Protein AF-A0A661ZTP7-F1 (afdb_monomer_lite)

Foldseek 3Di:
DVVCVVVVPDDDDDDPPPVCPDPVCVVVVPPDPPKDFDADPVRDTPDIRDDDPRVVVSCVVVPD

Radius of gyration: 13.95 Å; chains: 1; bounding box: 32×19×34 Å

pLDDT: mean 94.2, std 4.25, range [71.75, 97.06]

Structure (mmCIF, N/CA/C/O backbone):
data_AF-A0A661ZTP7-F1
#
_entry.id   AF-A0A661ZTP7-F1
#
loop_
_atom_site.group_PDB
_atom_site.id
_atom_site.type_symbol
_atom_site.label_atom_id
_atom_site.label_alt_id
_atom_site.label_comp_id
_atom_site.label_asym_id
_atom_site.label_entity_id
_atom_site.label_seq_id
_atom_site.pdbx_PDB_ins_code
_atom_site.Cartn_x
_atom_site.Cartn_y
_atom_site.Cartn_z
_atom_site.occupancy
_atom_site.B_iso_or_equiv
_atom_site.auth_seq_id
_atom_site.auth_comp_id
_atom_site.auth_asym_id
_atom_site.auth_atom_id
_atom_site.pdbx_PDB_model_num
ATOM 1 N N . VAL A 1 1 ? 1.755 8.034 -17.714 1.00 73.25 1 VAL A N 1
ATOM 2 C CA . VAL A 1 1 ? 0.498 8.659 -17.215 1.00 73.25 1 VAL A CA 1
ATOM 3 C C . VAL A 1 1 ? -0.773 8.081 -17.847 1.00 73.25 1 VAL A C 1
ATOM 5 O O . VAL A 1 1 ? -1.823 8.219 -17.244 1.00 73.25 1 VAL A O 1
ATOM 8 N N . LYS A 1 2 ? -0.716 7.395 -19.002 1.00 89.56 2 LYS A N 1
ATOM 9 C CA . LYS A 1 2 ? -1.898 6.806 -19.664 1.00 89.56 2 LYS A CA 1
ATOM 10 C C . LYS A 1 2 ? -2.805 5.978 -18.724 1.00 89.56 2 LYS A C 1
ATOM 12 O O . LYS A 1 2 ? -3.960 6.335 -18.571 1.00 89.56 2 LYS A O 1
ATOM 17 N N . ALA A 1 3 ? -2.249 5.005 -17.996 1.00 89.38 3 ALA A N 1
ATOM 18 C CA . ALA A 1 3 ? -3.016 4.148 -17.079 1.00 89.38 3 ALA A CA 1
ATOM 19 C C . ALA A 1 3 ? -3.816 4.913 -16.002 1.00 89.38 3 ALA A C 1
ATOM 21 O O . ALA A 1 3 ? -4.974 4.608 -15.777 1.00 89.38 3 ALA A O 1
ATOM 22 N N . ILE A 1 4 ? -3.245 5.965 -15.396 1.00 92.06 4 ILE A N 1
ATOM 23 C CA . ILE A 1 4 ? -3.943 6.788 -14.384 1.00 92.06 4 ILE A CA 1
ATOM 24 C C . ILE A 1 4 ? -5.205 7.435 -14.977 1.00 92.06 4 ILE A C 1
ATOM 26 O O . ILE A 1 4 ? -6.237 7.510 -14.315 1.00 92.06 4 ILE A O 1
ATOM 30 N N . LYS A 1 5 ? -5.110 7.906 -16.229 1.00 92.94 5 LYS A N 1
ATOM 31 C CA . LYS A 1 5 ? -6.234 8.518 -16.947 1.00 92.94 5 LYS A CA 1
ATOM 32 C C . LYS A 1 5 ? -7.280 7.475 -17.334 1.00 92.94 5 LYS A C 1
ATOM 34 O O . LYS A 1 5 ? -8.466 7.732 -17.151 1.00 92.94 5 LYS A O 1
ATOM 39 N N . ASP A 1 6 ? -6.831 6.329 -17.840 1.00 96.12 6 ASP A N 1
ATOM 40 C CA . ASP A 1 6 ? -7.699 5.230 -18.272 1.00 96.12 6 ASP A CA 1
ATOM 41 C C . ASP A 1 6 ? -8.512 4.676 -17.083 1.00 96.12 6 ASP A C 1
ATOM 43 O O . ASP A 1 6 ? -9.726 4.503 -17.195 1.00 96.12 6 ASP A O 1
ATOM 47 N N . ASP A 1 7 ? -7.873 4.529 -15.918 1.00 95.19 7 ASP A N 1
ATOM 48 C CA . ASP A 1 7 ? -8.482 4.014 -14.682 1.00 95.19 7 ASP A CA 1
ATOM 49 C C . ASP A 1 7 ? -9.241 5.085 -13.871 1.00 95.19 7 ASP A C 1
ATOM 51 O O . ASP A 1 7 ? -9.841 4.780 -12.840 1.00 95.19 7 ASP A O 1
ATOM 55 N N . ARG A 1 8 ? -9.230 6.351 -14.317 1.00 95.00 8 ARG A N 1
ATOM 56 C CA . ARG A 1 8 ? -9.885 7.502 -13.655 1.00 95.00 8 ARG A CA 1
ATOM 57 C C . ARG A 1 8 ? -9.519 7.656 -12.172 1.00 95.00 8 ARG A C 1
ATOM 59 O O . ARG A 1 8 ? -10.363 8.010 -11.348 1.00 95.00 8 ARG A O 1
ATOM 66 N N . LEU A 1 9 ? -8.258 7.407 -11.826 1.00 93.56 9 LEU A N 1
ATOM 67 C CA . LEU A 1 9 ? -7.786 7.489 -10.443 1.00 93.56 9 LEU A CA 1
ATOM 68 C C . LEU A 1 9 ? -7.647 8.958 -10.020 1.00 93.56 9 LEU A C 1
ATOM 70 O O . LEU A 1 9 ? -6.960 9.743 -10.674 1.00 93.56 9 LEU A O 1
ATOM 74 N N . THR A 1 10 ? -8.326 9.337 -8.936 1.00 95.06 10 THR A N 1
ATOM 75 C CA . THR A 1 10 ? -8.445 10.738 -8.487 1.00 95.06 10 THR A CA 1
ATOM 76 C C . THR A 1 10 ? -7.477 11.120 -7.369 1.00 95.06 10 THR A C 1
ATOM 78 O O . THR A 1 10 ? -7.360 12.298 -7.036 1.00 95.06 10 THR A O 1
ATOM 81 N N . TRP A 1 11 ? -6.788 10.149 -6.771 1.00 94.56 11 TRP A N 1
ATOM 82 C CA . TRP A 1 11 ? -5.856 10.386 -5.670 1.00 94.56 11 TRP A CA 1
ATOM 83 C C . TRP A 1 11 ? -4.459 10.794 -6.158 1.00 94.56 11 TRP A C 1
ATOM 85 O O . TRP A 1 11 ? -4.147 10.774 -7.347 1.00 94.56 11 TRP A O 1
ATOM 95 N N . HIS A 1 12 ? -3.585 11.187 -5.229 1.00 95.50 12 HIS A N 1
ATOM 96 C CA . HIS A 1 12 ? -2.221 11.587 -5.564 1.00 95.50 12 HIS A CA 1
ATOM 97 C C . HIS A 1 12 ? -1.381 10.397 -6.044 1.00 95.50 12 HIS A C 1
ATOM 99 O O . HIS A 1 12 ? -1.262 9.380 -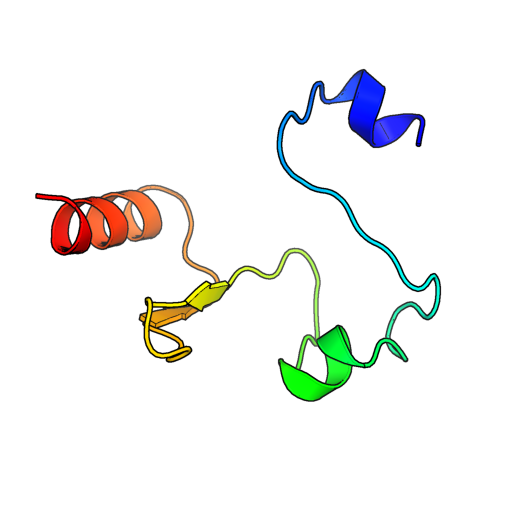5.362 1.00 95.50 12 HIS A O 1
ATOM 105 N N . HIS A 1 13 ? -0.740 10.563 -7.201 1.00 94.56 13 HIS A N 1
ATOM 106 C CA . HIS A 1 13 ? 0.192 9.596 -7.770 1.00 94.56 13 HIS A CA 1
ATOM 107 C C . HIS A 1 13 ? 1.600 10.179 -7.806 1.00 94.56 13 HIS A C 1
ATOM 109 O O . HIS A 1 13 ? 1.820 11.249 -8.372 1.00 94.56 13 HIS A O 1
ATOM 115 N N . VAL A 1 14 ? 2.562 9.447 -7.251 1.00 94.06 14 VAL A N 1
ATOM 116 C CA . VAL A 1 14 ? 3.987 9.789 -7.290 1.00 94.06 14 VAL A CA 1
ATOM 117 C C . VAL A 1 14 ? 4.794 8.573 -7.737 1.00 94.06 14 VAL A C 1
ATOM 119 O O . VAL A 1 14 ? 4.389 7.434 -7.516 1.00 94.06 14 VAL A O 1
ATOM 122 N N . SER A 1 15 ? 5.925 8.804 -8.398 1.00 93.44 15 SER A N 1
ATOM 123 C CA . SER A 1 15 ? 6.844 7.749 -8.830 1.00 93.44 15 SER A CA 1
ATOM 124 C C . SER A 1 15 ? 8.248 8.320 -8.950 1.00 93.44 15 SER A C 1
ATOM 126 O O . SER A 1 15 ? 8.446 9.326 -9.626 1.00 93.44 15 SER A O 1
ATOM 128 N N . ASP A 1 16 ? 9.225 7.654 -8.342 1.00 94.50 16 ASP A N 1
ATOM 129 C CA . ASP A 1 16 ? 10.647 7.990 -8.472 1.00 94.50 16 ASP A CA 1
ATOM 130 C C . ASP A 1 16 ? 11.344 7.241 -9.626 1.00 94.50 16 ASP A C 1
ATOM 132 O O . ASP A 1 16 ? 12.536 7.437 -9.843 1.00 94.50 16 ASP A O 1
ATOM 136 N N . LEU A 1 17 ? 10.609 6.393 -10.366 1.00 93.75 17 LEU A N 1
ATOM 137 C CA . LEU A 1 17 ? 11.077 5.574 -11.500 1.00 93.75 17 LEU A CA 1
ATOM 138 C C . LEU A 1 17 ? 12.243 4.625 -11.166 1.00 93.75 17 LEU A C 1
ATOM 140 O O . LEU A 1 17 ? 12.922 4.129 -12.064 1.00 93.75 17 LEU A O 1
ATOM 144 N N . LYS A 1 18 ? 12.456 4.319 -9.880 1.00 96.06 18 LYS A N 1
ATOM 145 C CA . LYS A 1 18 ? 13.541 3.438 -9.416 1.00 96.06 18 LYS A CA 1
ATOM 146 C C . LYS A 1 18 ? 13.116 1.983 -9.222 1.00 96.06 18 LYS A C 1
ATOM 148 O O . LYS A 1 18 ? 13.942 1.160 -8.829 1.00 96.06 18 LYS A O 1
ATOM 153 N N . PHE A 1 19 ? 11.858 1.644 -9.512 1.00 91.00 19 PHE A N 1
ATOM 154 C CA . PHE A 1 19 ? 11.313 0.289 -9.364 1.00 91.00 19 PHE A CA 1
ATOM 155 C C . PHE A 1 19 ? 11.580 -0.259 -7.944 1.00 91.00 19 PHE A C 1
ATOM 157 O O . PHE A 1 19 ? 11.344 0.449 -6.966 1.00 91.00 19 PHE A O 1
ATOM 164 N N . TRP A 1 20 ? 12.130 -1.469 -7.798 1.00 92.94 20 TRP A N 1
ATOM 165 C CA . TRP A 1 20 ? 12.499 -2.038 -6.491 1.00 92.94 20 TRP A CA 1
ATOM 166 C C . TRP A 1 20 ? 13.580 -1.250 -5.728 1.00 92.94 20 TRP A C 1
ATOM 168 O O . TRP A 1 20 ? 13.739 -1.441 -4.526 1.00 92.94 20 TRP A O 1
ATOM 178 N N . LYS A 1 21 ? 14.320 -0.347 -6.390 1.00 95.06 21 LYS A N 1
ATOM 179 C CA . LYS A 1 21 ? 15.319 0.527 -5.748 1.00 95.06 21 LYS A CA 1
ATOM 180 C C . LYS A 1 21 ? 14.717 1.821 -5.184 1.00 95.06 21 LYS A C 1
ATOM 182 O O . LYS A 1 21 ? 15.473 2.678 -4.730 1.00 95.06 21 LYS A O 1
ATOM 187 N N . SER A 1 22 ? 13.394 1.989 -5.222 1.00 96.81 22 SER A N 1
ATOM 188 C CA . SER A 1 22 ? 12.728 3.142 -4.614 1.00 96.81 22 SER A CA 1
ATOM 189 C C . SER A 1 22 ? 13.018 3.228 -3.113 1.00 96.81 22 SER A C 1
ATOM 191 O O . SER A 1 22 ? 13.014 2.210 -2.413 1.00 96.81 22 SER A O 1
ATOM 193 N N . SER A 1 23 ? 13.225 4.444 -2.600 1.00 96.19 23 SER A N 1
ATOM 194 C CA . SER A 1 23 ? 13.401 4.667 -1.157 1.00 96.19 23 SER A CA 1
ATOM 195 C C . SER A 1 23 ? 12.166 4.221 -0.373 1.00 96.19 23 SER A C 1
ATOM 197 O O . SER A 1 23 ? 12.298 3.602 0.681 1.00 96.19 23 SER A O 1
ATOM 199 N N . ALA A 1 24 ? 10.969 4.447 -0.922 1.00 94.25 24 ALA A N 1
ATOM 200 C CA . ALA A 1 24 ? 9.715 4.000 -0.329 1.00 94.25 24 ALA A CA 1
AT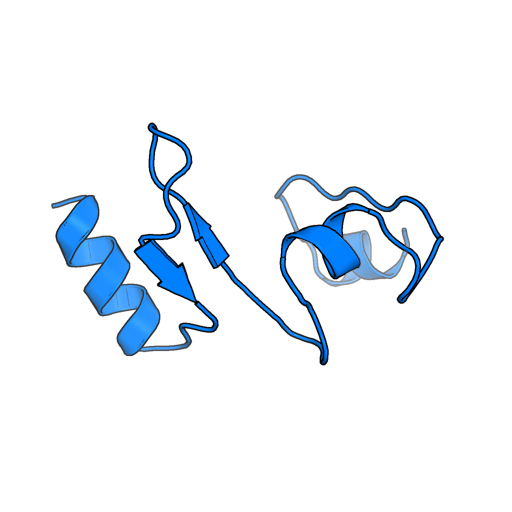OM 201 C C . ALA A 1 24 ? 9.604 2.467 -0.312 1.00 94.25 24 ALA A C 1
ATOM 203 O O . ALA A 1 24 ? 9.225 1.895 0.708 1.00 94.25 24 ALA A O 1
ATOM 204 N N . ALA A 1 25 ? 9.985 1.789 -1.403 1.00 95.50 25 ALA A N 1
ATOM 205 C CA . ALA A 1 25 ? 9.954 0.326 -1.465 1.00 95.50 25 ALA A CA 1
ATOM 206 C C . ALA A 1 25 ? 10.876 -0.316 -0.416 1.00 95.50 25 ALA A C 1
ATOM 208 O O . ALA A 1 25 ? 10.479 -1.280 0.235 1.00 95.50 25 ALA A O 1
ATOM 209 N N . GLN A 1 26 ? 12.069 0.245 -0.200 1.00 95.38 26 GLN A N 1
ATOM 210 C CA . GLN A 1 26 ? 13.002 -0.233 0.825 1.00 95.38 26 GLN A CA 1
ATOM 211 C C . GLN A 1 26 ? 12.504 0.069 2.243 1.00 95.38 26 GLN A C 1
ATOM 213 O O . GLN A 1 26 ? 12.444 -0.840 3.072 1.00 95.38 26 GLN A O 1
ATOM 218 N N . LEU A 1 27 ? 12.092 1.316 2.509 1.00 95.00 27 LEU A N 1
ATOM 219 C CA . LEU A 1 27 ? 11.625 1.760 3.827 1.00 95.00 27 LEU A CA 1
ATOM 220 C C . LEU A 1 27 ? 10.425 0.937 4.310 1.00 95.00 27 LEU A C 1
ATOM 222 O O . LEU A 1 27 ? 10.415 0.447 5.437 1.00 95.00 27 LEU A O 1
ATOM 226 N N . T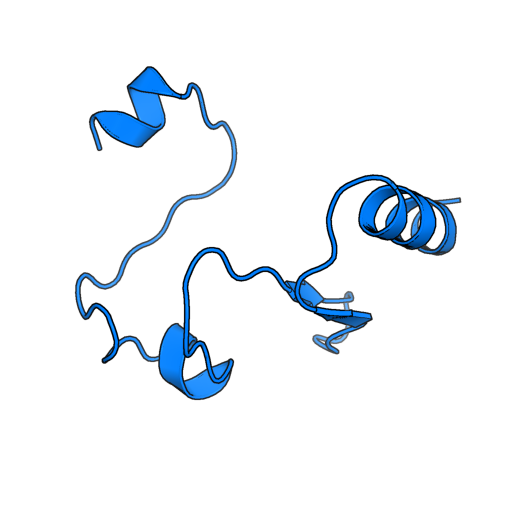YR A 1 28 ? 9.445 0.725 3.431 1.00 95.12 28 TYR A N 1
ATOM 227 C CA . TYR A 1 28 ? 8.245 -0.058 3.727 1.00 95.12 28 TYR A CA 1
ATOM 228 C C . TYR A 1 28 ? 8.401 -1.554 3.420 1.00 95.12 28 TYR A C 1
ATOM 230 O O . TYR A 1 28 ? 7.416 -2.292 3.476 1.00 95.12 28 TYR A O 1
ATOM 238 N N . LYS A 1 29 ? 9.611 -2.032 3.098 1.00 93.44 29 LYS A N 1
ATOM 239 C CA . LYS A 1 29 ? 9.912 -3.444 2.792 1.00 93.44 29 LYS A CA 1
ATOM 240 C C . LYS A 1 29 ? 8.916 -4.074 1.803 1.00 93.44 29 LYS A C 1
ATOM 242 O O . LYS A 1 29 ? 8.357 -5.145 2.054 1.00 93.44 29 LYS A O 1
ATOM 247 N N . ILE A 1 30 ? 8.650 -3.390 0.693 1.00 94.75 30 ILE A N 1
ATOM 248 C CA . ILE A 1 30 ? 7.745 -3.857 -0.361 1.00 94.75 30 ILE A CA 1
ATOM 249 C C . ILE A 1 30 ? 8.472 -4.915 -1.197 1.00 94.75 30 ILE A C 1
ATOM 251 O O . ILE A 1 30 ? 9.409 -4.600 -1.923 1.00 94.75 30 ILE A O 1
ATOM 255 N N . GLN A 1 31 ? 8.037 -6.172 -1.087 1.00 91.12 31 GLN A N 1
ATOM 256 C CA . GLN A 1 31 ? 8.614 -7.317 -1.813 1.00 91.12 31 GLN A CA 1
ATOM 257 C C . GLN A 1 31 ? 7.761 -7.770 -3.004 1.00 91.12 31 GLN A C 1
ATOM 259 O O . GLN A 1 31 ? 8.237 -8.488 -3.878 1.00 91.12 31 GLN A O 1
ATOM 264 N N . SER A 1 32 ? 6.491 -7.371 -3.035 1.00 93.69 32 SER A N 1
ATOM 265 C CA . SER A 1 32 ? 5.549 -7.701 -4.097 1.00 93.69 32 SER A CA 1
ATOM 266 C C . SER A 1 32 ? 4.519 -6.588 -4.248 1.00 93.69 32 SER A C 1
ATOM 268 O O . SER A 1 32 ? 4.281 -5.806 -3.325 1.00 93.69 32 SER A O 1
ATOM 270 N N . ILE A 1 33 ? 3.922 -6.512 -5.434 1.00 92.75 33 ILE A N 1
ATOM 271 C CA . ILE A 1 33 ? 2.829 -5.593 -5.747 1.00 92.75 33 ILE A CA 1
ATOM 272 C C . ILE A 1 33 ? 1.575 -6.397 -6.127 1.00 92.75 33 ILE A C 1
ATOM 274 O O . ILE A 1 33 ? 1.711 -7.475 -6.708 1.00 92.75 33 ILE A O 1
ATOM 278 N N . PRO A 1 34 ? 0.361 -5.900 -5.824 1.00 93.00 34 PRO A N 1
ATOM 279 C CA . PRO A 1 34 ? 0.078 -4.651 -5.112 1.00 93.00 34 PRO A CA 1
ATOM 280 C C . PRO A 1 34 ? 0.262 -4.773 -3.587 1.00 93.00 34 PRO A C 1
ATOM 282 O O . PRO A 1 34 ? -0.159 -5.761 -2.979 1.00 93.00 34 PRO A O 1
ATOM 285 N N . ALA A 1 35 ? 0.832 -3.730 -2.975 1.00 95.25 35 ALA A N 1
ATOM 286 C CA . ALA A 1 35 ? 0.993 -3.581 -1.528 1.00 95.25 35 ALA A CA 1
ATOM 287 C C . ALA A 1 35 ? 0.287 -2.310 -1.036 1.00 95.25 35 ALA A C 1
ATOM 289 O O . ALA A 1 35 ? 0.304 -1.291 -1.725 1.00 95.25 35 ALA A O 1
ATOM 290 N N . SER A 1 36 ? -0.316 -2.364 0.151 1.00 95.44 36 SER A N 1
ATOM 291 C CA . SER A 1 36 ? -1.011 -1.228 0.767 1.00 95.44 36 SER A CA 1
ATOM 292 C C . SER A 1 36 ? -0.658 -1.092 2.246 1.00 95.44 36 SER A C 1
ATOM 294 O O . SER A 1 36 ? -0.414 -2.082 2.939 1.00 95.44 36 SER A O 1
ATOM 296 N N . TYR A 1 37 ? -0.642 0.146 2.733 1.00 95.94 37 TYR A N 1
ATOM 297 C CA . TYR A 1 37 ? -0.409 0.480 4.134 1.00 95.94 37 TYR A CA 1
ATOM 298 C C . TYR A 1 37 ? -1.433 1.518 4.573 1.00 95.94 37 TYR A C 1
ATOM 300 O O . TYR A 1 37 ? -1.705 2.466 3.840 1.00 95.94 37 TYR A O 1
ATOM 308 N N . LEU A 1 38 ? -1.984 1.331 5.767 1.00 96.19 38 LEU A N 1
ATOM 309 C CA . LEU A 1 38 ? -2.793 2.327 6.453 1.00 96.19 38 LEU A CA 1
ATOM 310 C C . LEU A 1 38 ? -1.943 2.919 7.573 1.00 96.19 38 LEU A C 1
ATOM 312 O O . LEU A 1 38 ? -1.392 2.174 8.386 1.00 96.19 38 LEU A O 1
ATOM 316 N N . ILE A 1 39 ? -1.813 4.241 7.575 1.00 95.69 39 ILE A N 1
ATOM 317 C CA . ILE A 1 39 ? -0.941 4.989 8.479 1.00 95.69 39 ILE A CA 1
ATOM 318 C C . ILE A 1 39 ? -1.809 6.005 9.224 1.00 95.69 39 ILE A C 1
ATOM 320 O O . ILE A 1 39 ? -2.647 6.657 8.600 1.00 95.69 39 ILE A O 1
ATOM 324 N N . ASP A 1 40 ? -1.653 6.104 10.542 1.00 95.75 40 ASP A N 1
ATOM 325 C CA . ASP A 1 40 ? -2.369 7.093 11.350 1.00 95.75 40 ASP A CA 1
ATOM 326 C C . ASP A 1 40 ? -1.712 8.486 11.308 1.00 95.75 40 ASP A C 1
ATOM 328 O O . ASP A 1 40 ? -0.707 8.719 10.633 1.00 95.75 40 ASP A O 1
ATOM 332 N N . LYS A 1 41 ? -2.300 9.440 12.03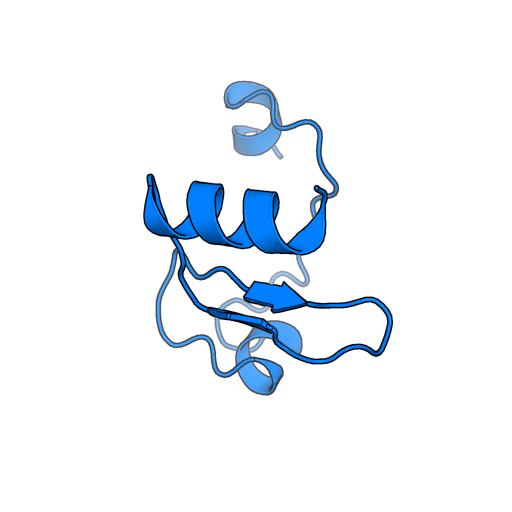7 1.00 95.69 41 LYS A N 1
ATOM 333 C CA . LYS A 1 41 ? -1.822 10.831 12.100 1.00 95.69 41 LYS A CA 1
ATOM 334 C C . LYS A 1 41 ? -0.446 10.976 12.760 1.00 95.69 41 LYS A C 1
ATOM 336 O O . LYS A 1 41 ? 0.209 11.989 12.542 1.00 95.69 41 LYS A O 1
ATOM 341 N N . GLU A 1 42 ? -0.019 9.992 13.546 1.00 97.06 42 GLU A N 1
ATOM 342 C CA . GLU A 1 42 ? 1.283 9.966 14.221 1.00 97.06 42 GLU A CA 1
ATOM 343 C C . GLU A 1 42 ? 2.352 9.263 13.365 1.00 97.06 42 GLU A C 1
ATOM 345 O O . GLU A 1 42 ? 3.516 9.179 13.753 1.00 97.06 42 GLU A O 1
ATOM 350 N N . GLY A 1 43 ? 1.981 8.773 12.176 1.00 94.88 43 GLY A N 1
ATOM 351 C CA . GLY A 1 43 ? 2.885 8.073 11.269 1.00 94.88 43 GLY A CA 1
ATOM 352 C C . GLY A 1 43 ? 3.033 6.582 11.577 1.00 94.88 43 GLY A C 1
ATOM 353 O O . GLY A 1 43 ? 3.910 5.923 11.011 1.00 94.88 43 GLY A O 1
ATOM 354 N N . LYS A 1 44 ? 2.192 6.011 12.446 1.00 96.62 44 LYS A N 1
ATOM 355 C CA . LYS A 1 44 ? 2.234 4.586 12.782 1.00 96.62 44 LYS A CA 1
ATOM 356 C C . LYS A 1 44 ? 1.453 3.770 11.760 1.00 96.62 44 LYS A C 1
ATOM 358 O O . LYS A 1 44 ? 0.340 4.110 11.368 1.00 96.62 44 LYS A O 1
ATOM 363 N N . ILE A 1 45 ? 2.021 2.632 11.367 1.00 96.38 45 ILE A N 1
ATOM 364 C CA . ILE A 1 45 ? 1.330 1.654 10.523 1.00 96.38 45 ILE A CA 1
ATOM 365 C C . ILE A 1 45 ? 0.254 0.950 11.361 1.00 96.38 45 ILE A C 1
ATOM 367 O O . ILE A 1 45 ? 0.568 0.218 12.301 1.00 96.38 45 ILE A O 1
ATOM 371 N N . ILE A 1 46 ? -1.008 1.140 10.984 1.00 96.50 46 ILE A N 1
ATOM 372 C CA . ILE A 1 46 ? -2.198 0.567 11.637 1.00 96.50 46 ILE A CA 1
ATOM 373 C C . ILE A 1 46 ? -2.921 -0.473 10.766 1.00 96.50 46 ILE A C 1
ATOM 375 O O . ILE A 1 46 ? -3.920 -1.059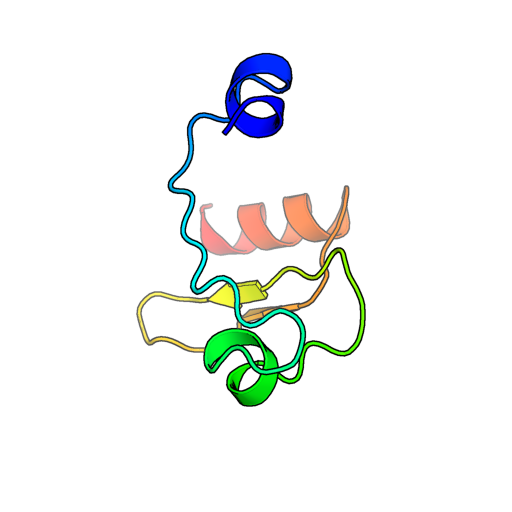 11.181 1.00 96.50 46 ILE A O 1
ATOM 379 N N . GLY A 1 47 ? -2.407 -0.729 9.563 1.00 96.50 47 GLY A N 1
ATOM 380 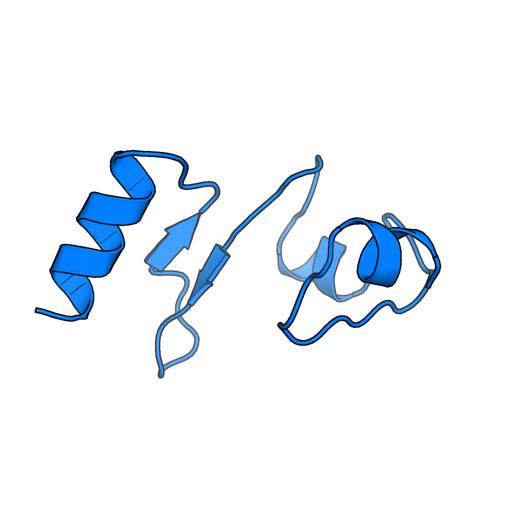C CA . GLY A 1 47 ? -2.876 -1.786 8.675 1.00 96.50 47 GLY A CA 1
ATOM 381 C C . GLY A 1 47 ? -1.879 -2.044 7.550 1.00 96.50 47 GLY A C 1
ATOM 382 O O . GLY A 1 47 ? -1.238 -1.119 7.053 1.00 96.50 47 GLY A O 1
ATOM 383 N N . LYS A 1 48 ? -1.744 -3.306 7.138 1.00 96.12 48 LYS A N 1
ATOM 384 C CA . LYS A 1 48 ? -0.881 -3.721 6.027 1.00 96.12 48 LYS A CA 1
ATOM 385 C C . LYS A 1 48 ? -1.632 -4.700 5.138 1.00 96.12 48 LYS A C 1
ATOM 387 O O . LYS A 1 48 ? -2.164 -5.686 5.636 1.00 96.12 48 LYS A O 1
ATOM 392 N N . ASN A 1 49 ? -1.629 -4.444 3.833 1.00 95.44 49 ASN A N 1
ATOM 393 C CA . ASN A 1 49 ? -2.216 -5.299 2.800 1.00 95.44 49 ASN A CA 1
ATOM 394 C C . ASN A 1 49 ? -3.681 -5.696 3.065 1.00 95.44 49 ASN A C 1
ATOM 396 O O . ASN A 1 49 ? -4.116 -6.764 2.639 1.00 95.44 49 ASN A O 1
ATOM 400 N N . LEU A 1 50 ? -4.442 -4.836 3.751 1.00 96.25 50 LEU A N 1
ATOM 401 C CA . LEU A 1 50 ? -5.873 -5.036 3.976 1.00 96.25 50 LEU A CA 1
ATOM 402 C C . LEU A 1 50 ? -6.631 -4.883 2.654 1.00 96.25 50 LEU A C 1
ATOM 404 O O . LEU A 1 50 ? -6.324 -3.995 1.853 1.00 96.25 50 LEU A O 1
ATOM 408 N N . ARG A 1 51 ? -7.614 -5.758 2.424 1.00 94.88 51 ARG A N 1
ATOM 409 C CA . ARG A 1 51 ? -8.435 -5.801 1.206 1.00 94.88 51 ARG A CA 1
ATOM 410 C C . ARG A 1 51 ? -9.867 -6.208 1.546 1.00 94.88 51 ARG A C 1
ATOM 412 O O . ARG A 1 51 ? -10.085 -6.906 2.535 1.00 94.88 51 ARG A O 1
ATOM 419 N N . GLY A 1 52 ? -10.815 -5.799 0.702 1.00 95.06 52 GLY A N 1
ATOM 420 C CA . GLY A 1 52 ? -12.235 -6.132 0.846 1.00 95.06 52 GLY A CA 1
ATOM 421 C C . GLY A 1 52 ? -12.767 -5.815 2.245 1.00 95.06 52 GLY A C 1
ATOM 422 O O . GLY A 1 52 ? -12.425 -4.786 2.827 1.00 95.06 52 GLY A O 1
ATOM 423 N N . GLN A 1 53 ? -13.525 -6.752 2.813 1.00 96.88 53 GLN A N 1
ATOM 424 C CA . GLN A 1 53 ? -14.172 -6.594 4.116 1.00 96.88 53 GLN A CA 1
ATOM 425 C C . GLN A 1 53 ? -13.195 -6.255 5.256 1.00 96.88 53 GLN A C 1
ATOM 427 O O . GLN A 1 53 ? -13.537 -5.475 6.140 1.00 96.88 53 GLN A O 1
ATOM 432 N N . ALA A 1 54 ? -11.965 -6.782 5.231 1.00 96.06 54 ALA A N 1
ATOM 433 C CA . ALA A 1 54 ? -10.972 -6.489 6.268 1.00 96.06 54 ALA A CA 1
ATOM 434 C C . ALA A 1 54 ? -10.524 -5.017 6.247 1.00 96.06 54 ALA A C 1
ATOM 436 O O . ALA A 1 54 ? -10.244 -4.431 7.291 1.00 96.06 54 ALA A O 1
ATOM 437 N N . LEU A 1 55 ? -10.465 -4.407 5.058 1.00 96.81 55 LEU A N 1
ATOM 438 C CA . LEU A 1 55 ? -10.184 -2.979 4.928 1.00 96.81 55 LEU A CA 1
ATOM 439 C C . LEU A 1 55 ? -11.373 -2.148 5.418 1.00 96.81 55 LEU A C 1
ATOM 441 O O . LEU A 1 55 ? -11.180 -1.228 6.207 1.00 96.81 55 LEU A O 1
ATOM 445 N N . GLU A 1 56 ? -12.588 -2.493 4.996 1.00 96.75 56 GLU A N 1
ATOM 446 C CA . GLU A 1 56 ? -13.814 -1.788 5.395 1.00 96.75 56 GLU A CA 1
ATOM 447 C C . GLU A 1 56 ? -14.014 -1.792 6.912 1.00 96.75 56 GLU A C 1
ATOM 449 O O . GLU A 1 56 ? -14.252 -0.744 7.510 1.00 96.75 56 GLU A O 1
ATOM 454 N N . GLN A 1 57 ? -13.845 -2.949 7.558 1.00 96.88 57 GLN A N 1
ATOM 455 C CA . GLN A 1 57 ? -13.912 -3.067 9.015 1.00 96.88 57 GLN A CA 1
ATOM 456 C C . GLN A 1 57 ? -12.892 -2.157 9.692 1.00 96.88 57 GLN A C 1
ATOM 458 O O . GLN A 1 57 ? -13.251 -1.416 10.606 1.00 96.88 57 GLN A O 1
ATOM 463 N N . LYS A 1 58 ? -11.643 -2.148 9.207 1.00 96.44 58 LYS A N 1
ATOM 464 C CA . LYS A 1 58 ? -10.604 -1.325 9.823 1.00 96.44 58 LYS A CA 1
ATOM 465 C C . LYS A 1 58 ? -10.890 0.167 9.692 1.00 96.44 58 LYS A C 1
ATOM 467 O O . LYS A 1 58 ? -10.658 0.915 10.634 1.00 96.44 58 LYS A O 1
ATOM 472 N N . LEU A 1 59 ? -11.403 0.601 8.544 1.00 96.50 59 LEU A N 1
ATOM 473 C CA . LEU A 1 59 ? -11.792 1.994 8.331 1.00 96.50 59 LEU A CA 1
ATOM 474 C C . LEU A 1 59 ? -12.970 2.388 9.231 1.00 96.50 59 LEU A C 1
ATOM 476 O O . LEU A 1 59 ? -12.921 3.446 9.852 1.00 96.50 59 LEU A O 1
ATOM 480 N N . ASN A 1 60 ? -13.970 1.516 9.381 1.00 96.62 60 ASN A N 1
ATOM 481 C CA . ASN A 1 60 ? -15.103 1.745 10.281 1.00 96.62 60 ASN A CA 1
ATOM 482 C C . ASN A 1 60 ? -14.688 1.834 11.758 1.00 96.62 60 ASN A C 1
ATOM 484 O O . ASN A 1 60 ? -15.305 2.570 12.517 1.00 96.62 60 ASN A O 1
ATOM 488 N N . GLU A 1 61 ? -13.654 1.107 12.190 1.00 95.06 61 GLU A N 1
ATOM 489 C CA . GLU A 1 61 ? -13.101 1.252 13.546 1.00 95.06 61 GLU A CA 1
ATOM 490 C C . GLU A 1 61 ? -12.473 2.632 13.786 1.00 95.06 61 GLU A C 1
ATOM 492 O O . GLU A 1 61 ? -12.532 3.141 14.901 1.00 95.06 61 GLU A O 1
ATOM 497 N N . ILE A 1 62 ? -11.846 3.220 12.762 1.00 95.25 62 ILE A N 1
ATOM 498 C CA . ILE A 1 62 ? -11.065 4.463 12.879 1.00 95.25 62 ILE A CA 1
ATOM 499 C C . ILE A 1 62 ? -11.945 5.706 12.724 1.00 95.25 62 ILE A C 1
ATOM 501 O O . ILE A 1 62 ? -11.697 6.713 13.383 1.00 95.25 62 ILE A O 1
ATOM 505 N N . PHE A 1 63 ? -12.927 5.650 11.822 1.00 93.62 63 PHE A N 1
ATOM 506 C CA . PHE A 1 63 ? -13.720 6.803 11.380 1.00 93.62 63 PHE A CA 1
ATOM 507 C C . PHE A 1 63 ? -15.184 6.762 11.832 1.00 93.62 63 PHE A C 1
ATOM 509 O O . PHE A 1 63 ? -16.009 7.477 11.263 1.00 93.62 63 PHE A O 1
ATOM 516 N N . LYS A 1 64 ? -15.510 5.913 12.811 1.00 71.75 64 LYS A N 1
ATOM 517 C CA . LYS A 1 64 ? -16.813 5.952 13.480 1.00 71.75 64 LYS A CA 1
ATOM 518 C C . LYS A 1 64 ? -17.077 7.297 14.151 1.00 71.75 64 LYS A C 1
ATOM 520 O O . LYS A 1 64 ? -16.118 7.881 14.702 1.00 71.75 64 LYS A O 1
#

Sequence (64 aa):
VKAIKDDRLTWHHVSDLKFWKSSAAQLYKIQSIPASYLIDKEGKIIGKNLRGQALEQKLNEIFK

Secondary structure (DSSP, 8-state):
-HHHHHTT--S-----S-GGG-HHHHHTT--SSS--EEE-TTS-EEEES--THHHHHHHHHHH-